Protein AF-A0ABD5DYH7-F1 (afdb_monomer_lite)

Radius of gyration: 11.72 Å; chains: 1; bounding box: 19×30×31 Å

Foldseek 3Di:
DVVQLVCQVVQHADEDQFAQDDCVVVNRHHHNYHYDYQPPHRDSVNRDPVNVVVVCVVVVVD

InterPro domains:
  IPR002201 Glycosyl transferase, family 9 [PF01075] (1-42)

Sequence (62 aa):
TGLSHLTAALDKPNFTLYGPTDPGLIGGYGKNQHIVRPENSASTGDIAASRIHLLLQNQGLL

pLDDT: mean 94.45, std 2.37, range [87.25, 97.06]

Structure (mmCIF, N/CA/C/O backbone):
data_AF-A0ABD5DYH7-F1
#
_entry.id   AF-A0ABD5DYH7-F1
#
loop_
_atom_site.group_PDB
_atom_site.id
_atom_site.type_symbol
_atom_site.label_atom_id
_atom_site.label_alt_id
_atom_site.label_comp_id
_atom_site.label_asym_id
_atom_site.label_entity_id
_atom_site.label_seq_id
_atom_site.pdbx_PDB_ins_code
_atom_site.Cartn_x
_atom_site.Cartn_y
_atom_site.Cartn_z
_atom_site.occupancy
_atom_site.B_iso_or_equiv
_atom_site.auth_seq_id
_atom_site.auth_comp_id
_atom_site.auth_asym_id
_atom_site.auth_atom_id
_atom_site.pdbx_PDB_model_num
ATOM 1 N N . THR A 1 1 ? 6.363 -4.779 4.327 1.00 92.25 1 THR A N 1
ATOM 2 C CA . THR A 1 1 ? 7.337 -4.891 5.444 1.00 92.25 1 THR A CA 1
ATOM 3 C C . THR A 1 1 ? 6.594 -5.162 6.748 1.00 92.25 1 THR A C 1
ATOM 5 O O . THR A 1 1 ? 5.369 -5.063 6.756 1.00 92.25 1 THR A O 1
ATOM 8 N N . GLY A 1 2 ? 7.291 -5.479 7.848 1.00 94.00 2 GLY A N 1
ATOM 9 C CA . GLY A 1 2 ? 6.654 -5.667 9.165 1.00 94.00 2 GLY A CA 1
ATOM 10 C C . GLY A 1 2 ? 5.948 -4.408 9.688 1.00 94.00 2 GLY A C 1
ATOM 11 O O . GLY A 1 2 ? 4.835 -4.492 10.190 1.00 94.00 2 GLY A O 1
ATOM 12 N N . LEU A 1 3 ? 6.523 -3.223 9.460 1.00 96.44 3 LEU A N 1
ATOM 13 C CA . LEU A 1 3 ? 5.903 -1.948 9.851 1.00 96.44 3 LEU A CA 1
ATOM 14 C C . LEU A 1 3 ? 4.550 -1.710 9.172 1.00 96.44 3 LEU A C 1
ATOM 16 O O . LEU A 1 3 ? 3.625 -1.229 9.810 1.00 96.44 3 LEU A O 1
ATOM 20 N N . SER A 1 4 ? 4.402 -2.132 7.916 1.00 94.88 4 SER A N 1
ATOM 21 C CA . SER A 1 4 ? 3.117 -2.067 7.210 1.00 94.88 4 SER A CA 1
ATOM 22 C C . SER A 1 4 ? 2.024 -2.899 7.891 1.00 94.88 4 SER A C 1
ATOM 24 O O . SER A 1 4 ? 0.857 -2.526 7.854 1.00 94.88 4 SER A O 1
ATOM 26 N N . HIS A 1 5 ? 2.390 -4.015 8.530 1.00 96.25 5 HIS A N 1
ATOM 27 C CA . HIS A 1 5 ? 1.443 -4.829 9.297 1.00 96.25 5 HIS A CA 1
ATOM 28 C C . HIS A 1 5 ? 1.084 -4.156 10.624 1.00 96.25 5 HIS A C 1
ATOM 30 O O . HIS A 1 5 ? -0.067 -4.218 11.042 1.00 96.25 5 HIS A O 1
ATOM 36 N N . LEU A 1 6 ? 2.037 -3.466 11.260 1.00 96.38 6 LEU A N 1
ATOM 37 C CA . LEU A 1 6 ? 1.762 -2.668 12.454 1.00 96.38 6 LEU A CA 1
ATOM 38 C C . LEU A 1 6 ? 0.791 -1.517 12.147 1.00 96.38 6 LEU A C 1
ATOM 40 O O . LEU A 1 6 ? -0.154 -1.300 12.898 1.00 96.38 6 LEU A O 1
ATOM 44 N N . THR A 1 7 ? 0.973 -0.817 11.024 1.00 96.94 7 THR A N 1
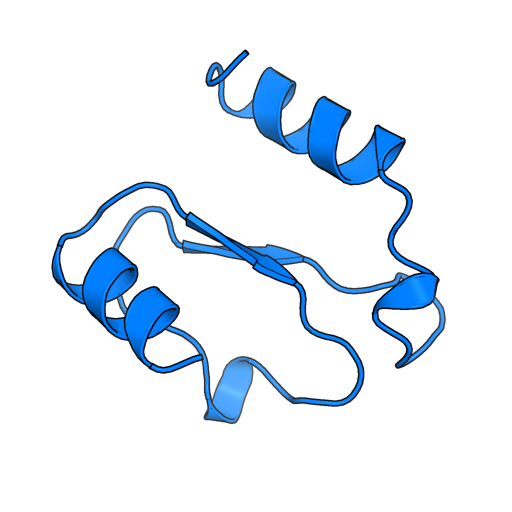ATOM 45 C CA . THR A 1 7 ? 0.035 0.216 10.557 1.00 96.94 7 THR A CA 1
ATOM 46 C C . THR A 1 7 ? -1.366 -0.355 10.319 1.00 96.94 7 THR A C 1
ATOM 48 O O . THR A 1 7 ? -2.347 0.265 10.731 1.00 96.94 7 THR A O 1
ATOM 51 N N . ALA A 1 8 ? -1.454 -1.550 9.722 1.00 96.38 8 ALA A N 1
ATOM 52 C CA . ALA A 1 8 ? -2.716 -2.253 9.501 1.00 96.38 8 ALA A CA 1
ATOM 53 C C . ALA A 1 8 ? -3.423 -2.625 10.812 1.00 96.38 8 ALA A C 1
ATOM 55 O O . ALA A 1 8 ? -4.607 -2.346 10.967 1.00 96.38 8 ALA A O 1
ATOM 56 N N . ALA A 1 9 ? -2.684 -3.159 11.788 1.00 96.75 9 ALA A N 1
ATOM 57 C CA . ALA A 1 9 ? -3.215 -3.516 13.104 1.00 96.75 9 ALA A CA 1
ATOM 58 C C . ALA A 1 9 ? -3.756 -2.309 13.895 1.00 96.75 9 ALA A C 1
ATOM 60 O O . ALA A 1 9 ? -4.598 -2.473 14.774 1.00 96.75 9 ALA A O 1
ATOM 61 N N . LEU A 1 10 ? -3.275 -1.099 13.592 1.00 96.88 10 LEU A N 1
ATOM 62 C CA . LEU A 1 10 ? -3.739 0.155 14.191 1.00 96.88 10 LEU A CA 1
ATOM 63 C C . LEU A 1 10 ? -4.876 0.827 13.396 1.00 96.88 10 LEU A C 1
ATOM 65 O O . LEU A 1 10 ? -5.213 1.975 13.697 1.00 96.88 10 LEU A O 1
ATOM 69 N N . ASP A 1 11 ? -5.423 0.157 12.372 1.00 95.50 11 ASP A N 1
ATOM 70 C CA . ASP A 1 11 ? -6.451 0.682 11.461 1.00 95.50 11 ASP A CA 1
ATOM 71 C C . ASP A 1 11 ? -6.080 2.055 10.863 1.00 95.50 11 ASP A C 1
ATOM 73 O O . ASP A 1 11 ? -6.927 2.921 10.626 1.00 95.50 11 ASP A O 1
ATOM 77 N N . LYS A 1 12 ? -4.782 2.295 10.643 1.00 95.00 12 LYS A N 1
ATOM 78 C CA . LYS A 1 12 ? -4.306 3.544 10.045 1.00 95.00 12 LYS A CA 1
ATOM 79 C C . LYS A 1 12 ? -4.331 3.444 8.518 1.00 95.00 12 LYS A C 1
ATOM 81 O O . LYS A 1 12 ? -3.918 2.407 7.990 1.00 95.00 12 LYS A O 1
ATOM 86 N N . PRO A 1 13 ? -4.744 4.513 7.804 1.00 94.62 13 PRO A N 1
ATOM 87 C CA . PRO A 1 13 ? -4.652 4.561 6.349 1.00 94.62 13 PRO A CA 1
ATOM 88 C C . PRO A 1 13 ? -3.242 4.221 5.872 1.00 94.62 13 PRO A C 1
ATOM 90 O O . PRO A 1 13 ? -2.265 4.809 6.339 1.00 94.62 13 PRO A O 1
ATOM 93 N N . ASN A 1 14 ? -3.139 3.256 4.963 1.00 96.50 14 ASN A N 1
ATOM 94 C CA . ASN A 1 14 ? -1.858 2.739 4.505 1.00 96.50 14 ASN A CA 1
ATOM 95 C C . ASN A 1 14 ? -1.927 2.323 3.036 1.00 96.50 14 ASN A C 1
ATOM 97 O O . ASN A 1 14 ? -2.820 1.576 2.641 1.00 96.50 14 ASN A O 1
ATOM 101 N N . PHE A 1 15 ? -0.952 2.758 2.242 1.00 96.50 15 PHE A N 1
ATOM 102 C CA . PHE A 1 15 ? -0.795 2.355 0.847 1.00 96.50 15 PHE A CA 1
ATOM 103 C C . PHE A 1 15 ? 0.426 1.458 0.734 1.00 96.50 15 PHE A C 1
ATOM 105 O O . PHE A 1 15 ? 1.560 1.912 0.875 1.00 96.50 15 PHE A O 1
ATOM 112 N N . THR A 1 16 ? 0.196 0.175 0.473 1.00 97.06 16 THR A N 1
ATOM 113 C CA . THR A 1 16 ? 1.279 -0.798 0.345 1.00 97.06 16 THR A CA 1
ATOM 114 C C . THR A 1 16 ? 1.511 -1.116 -1.124 1.00 97.06 16 THR A C 1
ATOM 116 O O . THR A 1 16 ? 0.612 -1.585 -1.825 1.00 97.06 16 THR A O 1
ATOM 119 N N . LEU A 1 17 ? 2.731 -0.845 -1.585 1.00 96.94 17 LEU A N 1
ATOM 120 C CA . LEU A 1 17 ? 3.156 -1.085 -2.957 1.00 96.94 17 LEU A CA 1
ATOM 121 C C . LEU A 1 17 ? 3.702 -2.508 -3.063 1.00 96.94 17 LEU A C 1
ATOM 123 O O . LEU A 1 17 ? 4.693 -2.855 -2.416 1.00 96.94 17 LEU A O 1
ATOM 127 N N . TYR A 1 18 ? 3.054 -3.322 -3.887 1.00 96.56 18 TYR A N 1
ATOM 128 C CA . TYR A 1 18 ? 3.450 -4.696 -4.160 1.00 96.56 18 TYR A CA 1
ATOM 129 C C . TYR A 1 18 ? 3.987 -4.796 -5.586 1.00 96.56 18 TYR A C 1
ATOM 131 O O . TYR A 1 18 ? 3.309 -4.413 -6.537 1.00 96.56 18 TYR A O 1
ATOM 139 N N . GLY A 1 19 ? 5.199 -5.332 -5.719 1.00 95.00 19 GLY A N 1
ATOM 140 C CA . GLY A 1 19 ? 5.749 -5.780 -6.996 1.00 95.00 19 GLY A CA 1
ATOM 141 C C . GLY A 1 19 ? 5.421 -7.260 -7.213 1.00 95.00 19 GLY A C 1
ATOM 142 O O . GLY A 1 19 ? 4.258 -7.598 -7.442 1.00 95.00 19 GLY A O 1
ATOM 143 N N . PRO A 1 20 ? 6.405 -8.172 -7.092 1.00 95.38 20 PRO A N 1
ATOM 144 C CA . PRO A 1 20 ? 6.190 -9.580 -7.419 1.00 95.38 20 PRO A CA 1
ATOM 145 C C . PRO A 1 20 ? 5.471 -10.348 -6.306 1.00 95.38 20 PRO A C 1
ATOM 147 O O . PRO A 1 20 ? 4.994 -11.456 -6.527 1.00 95.38 20 PRO A O 1
ATOM 150 N N . THR A 1 21 ? 5.394 -9.784 -5.101 1.00 94.62 21 THR A N 1
ATOM 151 C CA . THR A 1 21 ? 4.771 -10.429 -3.945 1.00 94.62 21 THR A CA 1
ATOM 152 C C . THR A 1 21 ? 3.246 -10.349 -4.001 1.00 94.62 21 THR A C 1
ATOM 154 O O . THR A 1 21 ? 2.673 -9.340 -4.422 1.00 94.62 21 THR A O 1
ATOM 157 N N . ASP A 1 22 ? 2.578 -11.418 -3.564 1.00 92.19 22 ASP A N 1
ATOM 158 C CA . ASP A 1 22 ? 1.118 -11.517 -3.576 1.00 92.19 22 ASP A CA 1
ATOM 159 C C . ASP A 1 22 ? 0.495 -11.000 -2.256 1.00 92.19 22 ASP A C 1
ATOM 161 O O . ASP A 1 22 ? 0.694 -11.609 -1.199 1.00 92.19 22 ASP A O 1
ATOM 165 N N . PRO A 1 23 ? -0.271 -9.893 -2.275 1.00 92.88 23 PRO A N 1
ATOM 166 C CA . PRO A 1 23 ? -0.977 -9.371 -1.112 1.0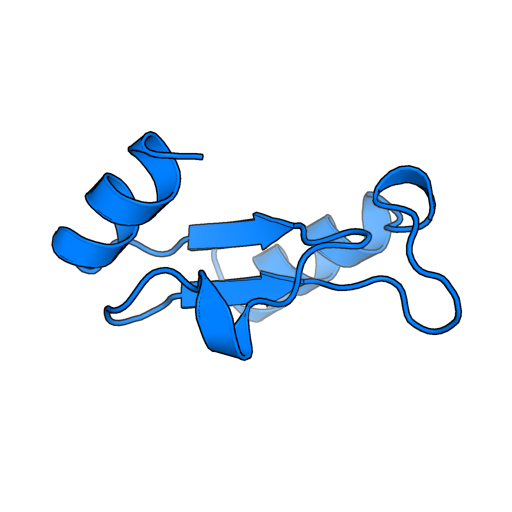0 92.88 23 PRO A CA 1
ATOM 167 C C . PRO A 1 23 ? -2.114 -10.282 -0.642 1.00 92.88 23 PRO A C 1
ATOM 169 O O . PRO A 1 23 ? -2.519 -10.160 0.507 1.00 92.88 23 PRO A O 1
ATOM 172 N N . GLY A 1 24 ? -2.619 -11.200 -1.470 1.00 92.06 24 GLY A N 1
ATOM 173 C CA . GLY A 1 24 ? -3.595 -12.199 -1.030 1.00 92.06 24 GLY A CA 1
ATOM 174 C C . GLY A 1 24 ? -3.019 -13.182 -0.006 1.00 92.06 24 GLY A C 1
ATOM 175 O O . GLY A 1 24 ? -3.763 -13.751 0.786 1.00 92.06 24 GLY A O 1
ATOM 176 N N . LEU A 1 25 ? -1.692 -13.345 0.012 1.00 92.88 25 LEU A N 1
ATOM 177 C CA . LEU A 1 25 ? -0.983 -14.229 0.940 1.00 92.88 25 LEU A CA 1
ATOM 178 C C . LEU A 1 25 ? -0.344 -13.469 2.107 1.00 92.88 25 LEU A C 1
ATOM 180 O O . LEU A 1 25 ? -0.357 -13.950 3.237 1.00 92.88 25 LEU A O 1
ATOM 184 N N . ILE A 1 26 ? 0.233 -12.294 1.832 1.00 91.69 26 ILE A N 1
ATOM 185 C CA . ILE A 1 26 ? 1.044 -11.522 2.796 1.00 91.69 26 ILE A CA 1
ATOM 186 C C . ILE A 1 26 ? 0.556 -10.073 2.982 1.00 91.69 26 ILE A C 1
ATOM 188 O O . ILE A 1 26 ? 1.336 -9.163 3.286 1.00 91.69 26 ILE A O 1
ATOM 192 N N . GLY A 1 27 ? -0.721 -9.832 2.699 1.00 89.31 27 GLY A N 1
ATOM 193 C CA . GLY A 1 27 ? -1.387 -8.546 2.876 1.00 89.31 27 GLY A CA 1
ATOM 194 C C . GLY A 1 27 ? -1.454 -8.119 4.338 1.00 89.31 27 GLY A C 1
ATOM 195 O O . GLY A 1 27 ? -1.602 -8.949 5.231 1.00 89.31 27 GLY A O 1
ATOM 196 N N . GLY A 1 28 ? -1.385 -6.810 4.587 1.00 90.94 28 GLY A N 1
ATOM 197 C CA . GLY A 1 28 ? -1.754 -6.268 5.894 1.00 90.94 28 GLY A CA 1
ATOM 198 C C . GLY A 1 28 ? -3.264 -6.393 6.114 1.00 90.94 28 GLY A C 1
ATOM 199 O O . GLY A 1 28 ? -4.042 -5.979 5.256 1.00 90.94 28 GLY A O 1
ATOM 200 N N . TYR A 1 29 ? -3.675 -6.934 7.261 1.00 90.75 29 TYR A N 1
ATOM 201 C CA . TYR A 1 29 ? -5.083 -7.050 7.648 1.00 90.75 29 TYR A CA 1
ATOM 202 C C . TYR A 1 29 ? -5.477 -5.902 8.580 1.00 90.75 29 TYR A C 1
ATOM 204 O O . TYR A 1 29 ? -4.811 -5.669 9.586 1.00 90.75 29 TYR A O 1
ATOM 212 N N . GLY A 1 30 ? -6.554 -5.196 8.240 1.00 92.31 30 GLY A N 1
ATOM 213 C CA . GLY A 1 30 ? -7.045 -4.030 8.975 1.00 92.31 30 GLY A CA 1
ATOM 214 C C . GLY A 1 30 ? -7.893 -3.129 8.081 1.00 92.31 30 GLY A C 1
ATOM 215 O O . GLY A 1 30 ? -8.033 -3.376 6.879 1.00 92.31 30 GLY A O 1
ATOM 216 N N . LYS A 1 31 ? -8.467 -2.073 8.649 1.00 93.00 31 LYS A N 1
ATOM 217 C CA . LYS A 1 31 ? -9.214 -1.067 7.885 1.00 93.00 31 LYS A CA 1
ATOM 218 C C . LYS A 1 31 ? -8.260 -0.146 7.127 1.00 93.00 31 LYS A C 1
ATOM 220 O O . LYS A 1 31 ? -7.101 0.026 7.501 1.00 93.00 31 LYS A O 1
ATOM 225 N N . ASN A 1 32 ? -8.760 0.443 6.039 1.00 93.00 32 ASN A N 1
ATOM 226 C CA . ASN A 1 32 ? -8.049 1.457 5.251 1.00 93.00 32 ASN A CA 1
ATOM 227 C C . ASN A 1 32 ? -6.674 0.991 4.718 1.00 93.00 32 ASN A C 1
ATOM 229 O O . ASN A 1 32 ? -5.743 1.788 4.592 1.00 93.00 32 ASN A O 1
ATOM 233 N N . GLN A 1 33 ? -6.547 -0.305 4.406 1.00 95.75 33 GLN A N 1
ATOM 234 C CA . GLN A 1 33 ? -5.369 -0.874 3.751 1.00 95.75 33 GLN A CA 1
ATOM 235 C C . GLN A 1 33 ? -5.578 -0.878 2.235 1.00 95.75 33 GLN A C 1
ATOM 237 O O . GLN A 1 33 ? -6.452 -1.569 1.712 1.00 95.75 33 GLN A O 1
ATOM 242 N N . HIS A 1 34 ? -4.771 -0.098 1.526 1.00 95.69 34 HIS A N 1
ATOM 243 C CA . HIS A 1 34 ? -4.843 0.056 0.081 1.00 95.69 34 HIS A CA 1
ATOM 244 C C . HIS A 1 34 ? -3.689 -0.694 -0.582 1.00 95.69 34 HIS A C 1
ATOM 246 O O . HIS A 1 34 ? -2.512 -0.411 -0.345 1.00 95.69 34 HIS A O 1
ATOM 252 N N . ILE A 1 35 ? -4.035 -1.654 -1.435 1.00 96.06 35 ILE A N 1
ATOM 253 C CA . ILE A 1 35 ? -3.077 -2.418 -2.234 1.00 96.06 35 ILE A CA 1
ATOM 254 C C . ILE A 1 35 ? -2.824 -1.656 -3.534 1.00 96.06 35 ILE A C 1
ATOM 256 O O . ILE A 1 35 ? -3.761 -1.374 -4.280 1.00 96.06 35 ILE A O 1
ATOM 260 N N . VAL A 1 36 ? -1.556 -1.364 -3.830 1.00 96.50 36 VAL A N 1
ATOM 261 C CA . VAL A 1 36 ? -1.143 -0.777 -5.110 1.00 96.50 36 VAL A CA 1
ATOM 262 C C . VAL A 1 36 ? -0.219 -1.746 -5.835 1.00 96.50 36 VAL A C 1
ATOM 264 O O . VAL A 1 36 ? 0.780 -2.195 -5.273 1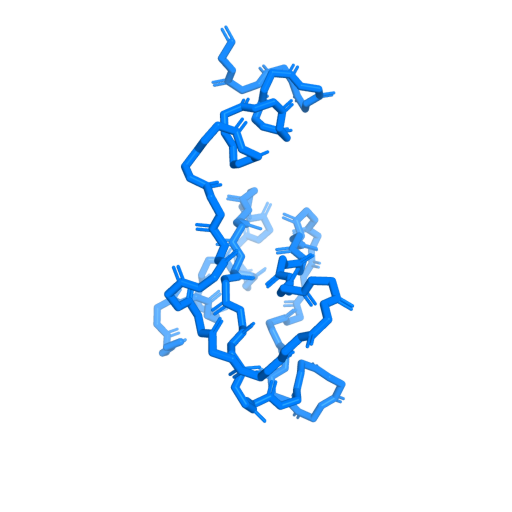.00 96.50 36 VAL A O 1
ATOM 267 N N . ARG A 1 37 ? -0.561 -2.066 -7.085 1.00 95.88 37 ARG A N 1
ATOM 268 C CA . ARG A 1 37 ? 0.198 -2.960 -7.967 1.00 95.88 37 ARG A CA 1
ATOM 269 C C . ARG A 1 37 ? 0.407 -2.295 -9.330 1.00 95.88 37 ARG A C 1
ATOM 271 O O . ARG A 1 37 ? -0.442 -1.494 -9.729 1.00 95.88 37 ARG A O 1
ATOM 278 N N . PRO A 1 38 ? 1.497 -2.614 -10.043 1.00 94.50 38 PRO A N 1
ATOM 279 C CA . PRO A 1 38 ? 1.640 -2.246 -11.449 1.00 94.50 38 PRO A CA 1
ATOM 280 C C . PRO A 1 38 ? 0.560 -2.934 -12.304 1.00 94.50 38 PRO A C 1
ATOM 282 O O . PRO A 1 38 ? 0.134 -4.047 -11.999 1.00 94.50 38 PRO A O 1
ATOM 285 N N . GLU A 1 39 ? 0.110 -2.269 -13.370 1.00 89.69 39 GLU A N 1
ATOM 286 C CA . GLU A 1 39 ? -1.003 -2.758 -14.203 1.00 89.69 39 GLU A CA 1
ATOM 287 C C . GLU A 1 39 ? -0.588 -3.927 -15.110 1.00 89.69 39 GLU A C 1
ATOM 289 O O . GLU A 1 39 ? -1.350 -4.872 -15.279 1.00 89.69 39 GLU A O 1
ATOM 294 N N . ASN A 1 40 ? 0.634 -3.887 -15.655 1.00 90.50 40 ASN A N 1
ATOM 295 C CA . ASN A 1 40 ? 1.104 -4.828 -16.682 1.00 90.50 40 ASN A CA 1
ATOM 296 C C . ASN A 1 40 ? 2.474 -5.451 -16.360 1.00 90.50 40 ASN A C 1
ATOM 298 O O . ASN A 1 40 ? 3.183 -5.892 -17.263 1.00 90.50 40 ASN A O 1
ATOM 302 N N . SER A 1 41 ? 2.889 -5.464 -15.091 1.00 93.50 41 SER A N 1
ATOM 303 C CA . SER A 1 41 ? 4.180 -6.035 -14.695 1.00 93.50 41 SER A CA 1
ATOM 304 C C . SER A 1 41 ? 4.152 -6.623 -13.284 1.00 93.50 41 SER A C 1
ATOM 306 O O . SER A 1 41 ? 3.120 -6.650 -12.619 1.00 93.50 41 SER A O 1
ATOM 308 N N . ALA A 1 42 ? 5.299 -7.124 -12.829 1.00 92.50 42 ALA A N 1
ATOM 309 C CA . ALA A 1 42 ? 5.530 -7.532 -11.446 1.00 92.50 42 ALA A CA 1
ATOM 310 C C . ALA A 1 42 ? 6.560 -6.630 -10.746 1.00 92.50 42 ALA A C 1
ATOM 312 O O . ALA A 1 4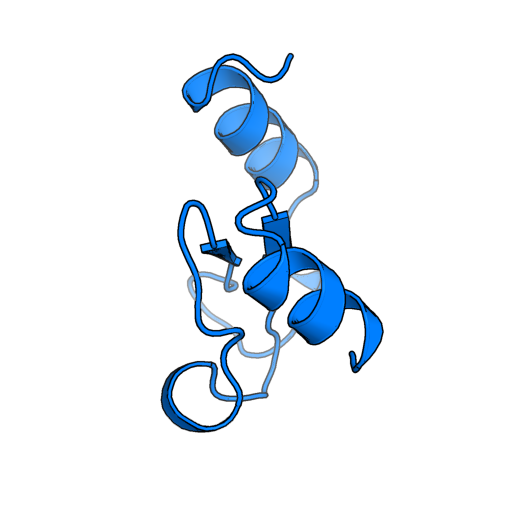2 ? 6.977 -6.923 -9.631 1.00 92.50 42 ALA A O 1
ATOM 313 N N . SER A 1 43 ? 7.020 -5.550 -11.383 1.00 95.62 43 SER A N 1
ATOM 314 C CA . SER A 1 43 ? 8.042 -4.679 -10.804 1.00 95.62 43 SER A CA 1
ATOM 315 C C . SER A 1 43 ? 7.397 -3.522 -10.055 1.00 95.62 43 SER A C 1
ATOM 317 O O . SER A 1 43 ? 6.609 -2.763 -10.613 1.00 95.62 43 SER A O 1
ATOM 319 N N . THR A 1 44 ? 7.796 -3.321 -8.799 1.00 94.00 44 THR A N 1
ATOM 320 C CA . THR A 1 44 ? 7.403 -2.131 -8.029 1.00 94.00 44 THR A CA 1
ATOM 321 C C . THR A 1 44 ? 7.853 -0.837 -8.720 1.00 94.00 44 THR A C 1
ATOM 323 O O . THR A 1 44 ? 7.200 0.189 -8.564 1.00 94.00 44 THR A O 1
ATOM 326 N N . GLY A 1 45 ? 8.942 -0.880 -9.499 1.00 94.75 45 GLY A N 1
ATOM 327 C CA . GLY A 1 45 ? 9.464 0.280 -10.230 1.00 94.75 45 GLY A CA 1
ATOM 328 C C . GLY A 1 45 ? 8.526 0.813 -11.316 1.00 94.75 45 GLY A C 1
ATOM 329 O O . GLY A 1 45 ? 8.631 1.980 -11.679 1.00 94.75 45 GLY A O 1
ATOM 330 N N . ASP A 1 46 ? 7.570 0.000 -11.771 1.00 96.06 46 ASP A N 1
ATOM 331 C CA . ASP A 1 46 ? 6.592 0.405 -12.787 1.00 96.06 46 ASP A CA 1
ATOM 332 C C . ASP A 1 46 ? 5.366 1.109 -12.175 1.00 96.06 46 ASP A C 1
ATOM 334 O O . ASP A 1 46 ? 4.449 1.527 -12.883 1.00 96.06 46 ASP A O 1
ATOM 338 N N . ILE A 1 47 ? 5.334 1.270 -10.847 1.00 96.31 47 ILE A N 1
ATOM 339 C CA . ILE A 1 47 ? 4.317 2.060 -10.155 1.00 96.31 47 ILE A CA 1
ATOM 340 C C . ILE A 1 47 ? 4.724 3.537 -10.217 1.00 96.31 47 ILE A C 1
ATOM 342 O O . ILE A 1 47 ? 5.569 4.006 -9.454 1.00 96.31 47 ILE A O 1
ATOM 346 N N . ALA A 1 48 ? 4.095 4.292 -11.118 1.00 96.00 48 ALA A N 1
ATOM 347 C CA . ALA A 1 48 ? 4.373 5.716 -11.279 1.00 96.00 48 ALA A CA 1
ATOM 348 C C . ALA A 1 48 ? 3.997 6.532 -10.026 1.00 96.00 48 ALA A C 1
ATOM 350 O O . ALA A 1 48 ? 2.907 6.385 -9.468 1.00 96.00 48 ALA A O 1
ATOM 351 N N . ALA A 1 49 ? 4.853 7.480 -9.633 1.00 96.56 49 ALA A N 1
ATOM 352 C CA . ALA A 1 49 ? 4.586 8.368 -8.496 1.00 96.56 49 ALA A CA 1
ATOM 353 C C . ALA A 1 49 ? 3.298 9.198 -8.678 1.00 96.56 49 ALA A C 1
ATOM 355 O O . ALA A 1 49 ? 2.550 9.396 -7.722 1.00 96.56 49 ALA A O 1
ATOM 356 N N . SER A 1 50 ? 2.988 9.617 -9.911 1.00 96.75 50 SER A N 1
ATOM 357 C CA . SER A 1 50 ? 1.740 10.319 -10.246 1.00 96.75 50 SER A CA 1
ATOM 358 C C . SER A 1 50 ? 0.494 9.487 -9.934 1.00 96.75 50 SER A C 1
ATOM 360 O O . SER A 1 50 ? -0.518 10.035 -9.499 1.00 96.75 50 SER A O 1
ATOM 362 N N . ARG A 1 51 ? 0.570 8.158 -10.085 1.00 95.44 51 ARG A N 1
ATOM 363 C CA . ARG A 1 51 ? -0.519 7.253 -9.712 1.00 95.44 51 ARG A CA 1
ATOM 364 C C . ARG A 1 51 ? -0.741 7.249 -8.203 1.00 95.44 51 ARG A C 1
ATOM 366 O O . ARG A 1 51 ? -1.888 7.312 -7.774 1.00 95.44 51 ARG A O 1
ATOM 373 N N . ILE A 1 52 ? 0.328 7.209 -7.407 1.00 96.00 52 ILE A N 1
ATOM 374 C CA . ILE A 1 52 ? 0.231 7.290 -5.940 1.00 96.00 52 ILE A CA 1
ATOM 375 C C . ILE A 1 52 ? -0.356 8.635 -5.511 1.00 96.00 52 ILE A C 1
ATOM 377 O O . ILE A 1 52 ? -1.266 8.667 -4.689 1.00 96.00 52 ILE A O 1
ATOM 381 N N . HIS A 1 53 ? 0.103 9.730 -6.116 1.00 97.06 53 HIS A N 1
ATOM 382 C CA . HIS A 1 53 ? -0.422 11.064 -5.839 1.00 97.06 53 HIS A CA 1
ATOM 383 C C . HIS A 1 53 ? -1.934 11.158 -6.099 1.00 97.06 53 HIS A C 1
ATOM 385 O O . HIS A 1 53 ? -2.680 11.593 -5.226 1.00 97.06 53 HIS A O 1
ATOM 391 N N . LEU A 1 54 ? -2.403 10.676 -7.256 1.00 96.50 54 LEU A N 1
ATOM 392 C CA . LEU A 1 54 ? -3.831 10.649 -7.590 1.00 96.50 54 LEU A CA 1
ATOM 393 C C . LEU A 1 54 ? -4.643 9.812 -6.587 1.00 96.50 54 LEU A C 1
ATOM 395 O O . LEU A 1 54 ? -5.739 10.200 -6.190 1.00 96.50 54 LEU A O 1
ATOM 399 N N . LEU A 1 55 ? -4.110 8.663 -6.161 1.00 95.44 55 LEU A N 1
ATOM 400 C CA . LEU A 1 55 ? -4.769 7.810 -5.171 1.00 95.44 55 LEU A CA 1
ATOM 401 C C . LEU A 1 55 ? -4.902 8.500 -3.807 1.00 95.44 55 LEU A C 1
ATOM 403 O O . LEU A 1 55 ? -5.937 8.355 -3.160 1.00 95.44 55 LEU A O 1
ATOM 407 N N . LEU A 1 56 ? -3.886 9.256 -3.387 1.00 95.81 56 LEU A N 1
ATOM 408 C CA . LEU A 1 56 ? -3.919 10.025 -2.142 1.00 95.81 56 LEU A CA 1
ATOM 409 C C . LEU A 1 56 ? -4.952 11.158 -2.202 1.00 95.81 56 LEU A C 1
ATOM 411 O O . LEU A 1 56 ? -5.739 11.300 -1.266 1.00 95.81 56 LEU A O 1
ATOM 415 N N . GLN A 1 57 ? -5.015 11.892 -3.318 1.00 96.69 57 GLN A N 1
ATOM 416 C CA . GLN A 1 57 ? -6.032 12.928 -3.548 1.00 96.69 57 GLN A CA 1
ATOM 417 C C . GLN A 1 57 ? -7.452 12.346 -3.520 1.00 96.69 57 GLN A C 1
ATOM 419 O O . GLN A 1 57 ? -8.338 12.880 -2.859 1.00 96.69 57 GLN A O 1
ATOM 424 N N . ASN A 1 58 ? -7.669 11.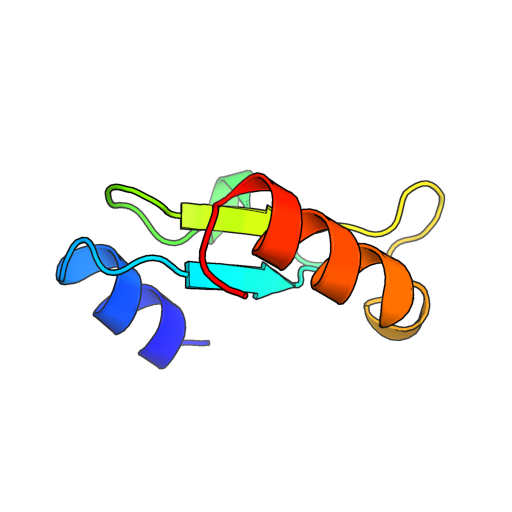197 -4.168 1.00 94.25 58 ASN A N 1
ATOM 425 C CA . ASN A 1 58 ? -8.977 10.534 -4.193 1.00 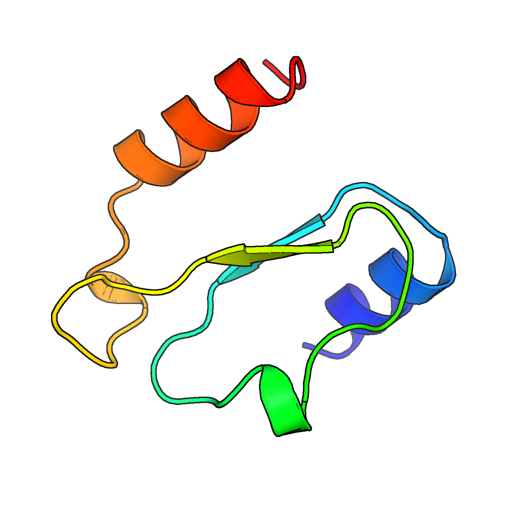94.25 58 ASN A CA 1
ATOM 426 C C . ASN A 1 58 ? -9.441 10.045 -2.810 1.00 94.25 58 ASN A C 1
ATOM 428 O O . ASN A 1 58 ? -10.636 9.842 -2.607 1.00 94.25 58 ASN A O 1
ATOM 432 N N . GLN A 1 59 ? -8.515 9.835 -1.870 1.00 91.56 59 GLN A N 1
ATOM 433 C CA . GLN A 1 59 ? -8.823 9.494 -0.477 1.00 91.56 59 GLN A CA 1
ATOM 434 C C . GLN A 1 59 ? -8.899 10.729 0.442 1.00 91.56 59 GLN A C 1
ATOM 436 O O . GLN A 1 59 ? -9.119 10.570 1.640 1.00 91.56 59 GLN A O 1
ATOM 441 N N . GLY A 1 60 ? -8.716 11.948 -0.085 1.00 93.25 60 GLY A N 1
ATOM 442 C CA . GLY A 1 60 ? -8.735 13.188 0.700 1.00 93.25 60 GLY A CA 1
ATOM 443 C C . GLY A 1 60 ? -7.565 13.321 1.679 1.00 93.25 60 GLY A C 1
ATOM 444 O O . GLY A 1 60 ? -7.697 13.972 2.713 1.00 93.25 60 GLY A O 1
ATOM 445 N N . LEU A 1 61 ? -6.440 12.660 1.389 1.00 88.12 61 LEU A N 1
ATOM 446 C CA . LEU A 1 61 ? -5.226 12.680 2.217 1.00 88.12 61 LEU A CA 1
ATOM 447 C C . LEU A 1 61 ? -4.207 13.739 1.762 1.00 88.12 61 LEU A C 1
ATOM 449 O O . LEU A 1 61 ? -3.204 13.945 2.446 1.00 88.12 61 LEU A O 1
ATOM 453 N N . LEU A 1 62 ? -4.470 14.378 0.618 1.00 87.25 62 LEU A N 1
ATOM 454 C CA . LEU A 1 62 ? -3.761 15.507 0.011 1.00 87.25 62 LEU A CA 1
ATOM 455 C C . LEU A 1 62 ? -4.794 16.431 -0.638 1.00 87.25 62 LEU A C 1
ATOM 457 O O . LEU A 1 62 ? -4.625 17.661 -0.518 1.00 87.25 62 LEU A O 1
#

Organism: Acinetobacter baumannii (NCBI:txid470)

Secondary structure (DSSP, 8-state):
-HHHHHHHHTT--EEEE-SSS-HHHHPPPSTTEEEE--SS-S-GGGS-HHHHHHHHHHTT--